Protein AF-A0ABD0MSU3-F1 (afdb_monomer_lite)

Sequence (72 aa):
MSVLMFDDINEDVLKEHGLDDKDVTFIKELIEGVKTSECSYEGRDEEKSFLYEIVANKQNGIDVDKWDYFAR

Foldseek 3Di:
DVLVVLVPDDVVVCVVVVHDPLNNQQVSCLVVQDDPVPLPRSSDDPVCVVVSCERQRPPPRPYVVVVVVVVD

pLDDT: mean 88.07, std 8.43, range [57.12, 95.81]

Radius of gyration: 13.21 Å; chains: 1; bounding box: 31×32×27 Å

Secondary structure (DSSP, 8-state):
-HHHHHHTS-HHHHHHTT--HHHHHHHHHHHH---GGG---SSS-GGGGGGHHHHS-TTT---HHHHHHHH-

Structure (mmCIF, N/CA/C/O backbone):
data_AF-A0ABD0MSU3-F1
#
_entry.id   AF-A0ABD0MSU3-F1
#
loop_
_atom_site.group_PDB
_atom_site.id
_atom_site.type_symbol
_atom_site.label_atom_id
_atom_site.label_alt_id
_atom_site.label_comp_id
_atom_site.label_asym_id
_atom_site.label_entity_id
_atom_site.label_seq_id
_atom_site.pdbx_PDB_ins_code
_atom_site.Cartn_x
_atom_site.Cartn_y
_atom_site.Cartn_z
_atom_site.occupancy
_atom_site.B_iso_or_equiv
_atom_site.auth_seq_id
_atom_site.auth_comp_id
_atom_site.auth_asym_id
_atom_site.auth_atom_id
_atom_site.pdbx_PDB_model_num
ATOM 1 N N . MET A 1 1 ? 6.469 -9.510 6.647 1.00 69.62 1 MET A N 1
ATOM 2 C CA . MET A 1 1 ? 7.159 -10.466 5.746 1.00 69.62 1 MET A CA 1
ATOM 3 C C . MET A 1 1 ? 7.080 -9.988 4.303 1.00 69.62 1 MET A C 1
ATOM 5 O O . MET A 1 1 ? 8.129 -9.824 3.705 1.00 69.62 1 MET A O 1
ATOM 9 N N . SER A 1 2 ? 5.890 -9.669 3.782 1.00 84.38 2 SER A N 1
ATOM 10 C CA . SER A 1 2 ? 5.729 -9.135 2.418 1.00 84.38 2 SER A CA 1
ATOM 11 C C . SER A 1 2 ? 6.419 -7.782 2.187 1.00 84.38 2 SER A C 1
ATOM 13 O O . SER A 1 2 ? 7.049 -7.609 1.155 1.00 84.38 2 SER A O 1
ATOM 15 N N . VAL A 1 3 ? 6.385 -6.862 3.163 1.00 85.19 3 VAL A N 1
ATOM 16 C CA . VAL A 1 3 ? 7.107 -5.573 3.080 1.00 85.19 3 VAL A CA 1
ATOM 17 C C . VAL A 1 3 ? 8.625 -5.772 2.986 1.00 85.19 3 VAL A C 1
ATOM 19 O O . VAL A 1 3 ? 9.264 -5.164 2.143 1.00 85.19 3 VAL A O 1
ATOM 22 N N . LEU A 1 4 ? 9.187 -6.702 3.766 1.00 84.94 4 LEU A N 1
ATOM 23 C CA . LEU A 1 4 ? 10.624 -7.005 3.728 1.00 84.94 4 LEU A CA 1
ATOM 24 C C . LEU A 1 4 ? 11.060 -7.572 2.370 1.00 84.94 4 LEU A C 1
ATOM 26 O O . LEU A 1 4 ? 12.111 -7.212 1.869 1.00 84.94 4 LEU A O 1
ATOM 30 N N . MET A 1 5 ? 10.235 -8.424 1.751 1.00 88.81 5 MET A N 1
ATOM 31 C CA . MET A 1 5 ? 10.507 -8.902 0.389 1.00 88.81 5 MET A CA 1
ATOM 32 C C . MET A 1 5 ? 10.397 -7.789 -0.656 1.00 88.81 5 MET A C 1
ATOM 34 O O . MET A 1 5 ? 11.051 -7.854 -1.691 1.00 88.81 5 MET A O 1
ATOM 38 N N . PHE A 1 6 ? 9.550 -6.790 -0.410 1.00 90.25 6 PHE A N 1
ATOM 39 C CA . PHE A 1 6 ? 9.447 -5.622 -1.273 1.00 90.25 6 PHE A CA 1
ATOM 40 C C . PHE A 1 6 ? 10.677 -4.711 -1.140 1.00 90.25 6 PHE A C 1
ATOM 42 O O . PHE A 1 6 ? 11.116 -4.156 -2.140 1.00 90.25 6 PHE A O 1
ATOM 49 N N . ASP A 1 7 ? 11.274 -4.613 0.051 1.00 87.00 7 ASP A N 1
ATOM 50 C CA . ASP A 1 7 ? 12.523 -3.866 0.276 1.00 87.00 7 ASP A CA 1
ATOM 51 C C . ASP A 1 7 ? 13.715 -4.442 -0.508 1.00 87.00 7 ASP A C 1
ATOM 53 O O . ASP A 1 7 ? 14.638 -3.708 -0.847 1.00 87.00 7 ASP A O 1
ATOM 57 N N . ASP A 1 8 ? 13.684 -5.737 -0.833 1.00 89.81 8 ASP A N 1
ATOM 58 C CA . ASP A 1 8 ? 14.712 -6.394 -1.649 1.00 89.81 8 ASP A CA 1
ATOM 59 C C . ASP A 1 8 ? 14.559 -6.111 -3.164 1.00 89.81 8 ASP A C 1
ATOM 61 O O . ASP A 1 8 ? 15.399 -6.531 -3.969 1.00 89.81 8 ASP A O 1
ATOM 65 N N . ILE A 1 9 ? 13.491 -5.422 -3.590 1.00 86.88 9 ILE A N 1
ATOM 66 C CA . ILE A 1 9 ? 13.291 -5.036 -4.993 1.00 86.88 9 ILE A CA 1
ATOM 67 C C . ILE A 1 9 ? 14.259 -3.910 -5.362 1.00 86.88 9 ILE A C 1
ATOM 69 O O . ILE A 1 9 ? 14.478 -2.966 -4.610 1.00 86.88 9 ILE A O 1
ATOM 73 N N . ASN A 1 10 ? 14.822 -3.991 -6.569 1.00 85.06 10 ASN A N 1
ATOM 74 C CA . ASN A 1 10 ? 15.756 -2.989 -7.066 1.00 85.06 10 ASN A CA 1
ATOM 75 C C . ASN A 1 10 ? 15.072 -1.619 -7.260 1.00 85.06 10 ASN A C 1
ATOM 77 O O . ASN A 1 10 ? 14.257 -1.451 -8.170 1.00 85.06 10 ASN A O 1
ATOM 81 N N . GLU A 1 11 ? 15.458 -0.633 -6.446 1.00 84.19 11 GLU A N 1
ATOM 82 C CA . GLU A 1 11 ? 14.962 0.747 -6.518 1.00 84.19 11 GLU A CA 1
ATOM 83 C C . GLU A 1 11 ? 15.200 1.414 -7.880 1.00 84.19 11 GLU A C 1
ATOM 85 O O . GLU A 1 11 ? 14.380 2.226 -8.313 1.00 84.19 11 GLU A O 1
ATOM 90 N N . ASP A 1 12 ? 16.277 1.066 -8.590 1.00 86.06 12 ASP A N 1
ATOM 91 C CA . ASP A 1 12 ? 16.576 1.648 -9.904 1.00 86.06 12 ASP A CA 1
ATOM 92 C C . ASP A 1 12 ? 15.508 1.267 -10.936 1.00 86.06 12 ASP A C 1
ATOM 94 O O . ASP A 1 12 ? 15.125 2.087 -11.771 1.00 86.06 12 ASP A O 1
ATOM 98 N N . VAL A 1 13 ? 14.962 0.048 -10.836 1.00 90.25 13 VAL A N 1
ATOM 99 C CA . VAL A 1 13 ? 13.863 -0.415 -11.697 1.00 90.25 13 VAL A CA 1
ATOM 100 C C . VAL A 1 13 ? 12.595 0.383 -11.410 1.00 90.25 13 VAL A C 1
ATOM 102 O O . VAL A 1 13 ? 11.872 0.740 -12.339 1.00 90.25 13 VAL A O 1
ATOM 105 N N . LEU A 1 14 ? 12.323 0.696 -10.141 1.00 91.12 14 LEU A N 1
ATOM 106 C CA . LEU A 1 14 ? 11.158 1.494 -9.755 1.00 91.12 14 LEU A CA 1
ATOM 107 C C . LEU A 1 14 ? 11.268 2.919 -10.318 1.00 91.12 14 LEU A C 1
ATOM 109 O O . LEU A 1 14 ? 10.329 3.404 -10.953 1.00 91.12 14 LEU A O 1
ATOM 113 N N . LYS A 1 15 ? 12.446 3.539 -10.195 1.00 90.62 15 LYS A N 1
ATOM 114 C CA . LYS A 1 15 ? 12.721 4.881 -10.733 1.00 90.62 15 LYS A CA 1
ATOM 115 C C . LYS A 1 15 ? 12.645 4.932 -12.257 1.00 90.62 15 LYS A C 1
ATOM 117 O O . LYS A 1 15 ? 12.106 5.894 -12.800 1.00 90.62 15 LYS A O 1
ATOM 122 N N . GLU A 1 16 ? 13.119 3.899 -12.958 1.00 94.00 16 GLU A N 1
ATOM 123 C CA . GLU A 1 16 ? 12.996 3.795 -14.422 1.00 94.00 16 GLU A CA 1
ATOM 124 C C . GLU A 1 16 ? 11.528 3.789 -14.878 1.00 94.00 16 GLU A C 1
ATOM 126 O O . GLU A 1 16 ? 11.191 4.364 -15.913 1.00 94.00 16 GLU A O 1
ATOM 131 N N . HIS A 1 17 ? 10.636 3.212 -14.069 1.00 93.75 17 HIS A N 1
ATOM 132 C CA . HIS A 1 17 ? 9.194 3.191 -14.324 1.00 93.75 17 HIS A CA 1
ATOM 133 C C . HIS A 1 17 ? 8.459 4.437 -13.799 1.00 93.75 17 HIS A C 1
ATOM 135 O O . HIS A 1 17 ? 7.230 4.488 -13.841 1.00 93.75 17 HIS A O 1
ATOM 141 N N . GLY A 1 18 ? 9.194 5.456 -13.342 1.00 93.19 18 GLY A N 1
ATOM 142 C CA . GLY A 1 18 ? 8.635 6.722 -12.874 1.00 93.19 18 GLY A CA 1
ATOM 143 C C . GLY A 1 18 ? 8.022 6.664 -11.477 1.00 93.19 18 GLY A C 1
ATOM 144 O O . GLY A 1 18 ? 7.227 7.542 -11.155 1.00 93.19 18 GLY A O 1
ATOM 145 N N . LEU A 1 19 ? 8.368 5.652 -10.675 1.00 93.88 19 LEU A N 1
ATOM 146 C CA . LEU A 1 19 ? 7.974 5.571 -9.271 1.00 93.88 19 LEU A CA 1
ATOM 147 C C . LEU A 1 19 ? 8.997 6.304 -8.404 1.00 93.88 19 LEU A C 1
ATOM 149 O O . LEU A 1 19 ? 10.2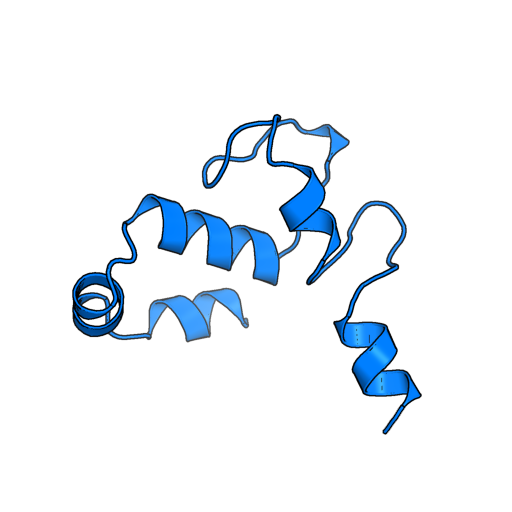05 6.078 -8.524 1.00 93.88 19 LEU A O 1
ATOM 153 N N . ASP A 1 20 ? 8.504 7.178 -7.536 1.00 92.69 20 ASP A N 1
ATOM 154 C CA . ASP A 1 20 ? 9.323 7.927 -6.588 1.00 92.69 20 ASP A CA 1
ATOM 155 C C . ASP A 1 20 ? 9.352 7.278 -5.191 1.00 92.69 20 ASP A C 1
ATOM 157 O O . ASP A 1 20 ? 8.703 6.265 -4.918 1.00 92.69 20 ASP A O 1
ATOM 161 N N . ASP A 1 21 ? 10.117 7.872 -4.273 1.00 91.19 21 ASP A N 1
ATOM 162 C CA . ASP A 1 21 ? 10.237 7.359 -2.905 1.00 91.19 21 ASP A CA 1
ATOM 163 C C . ASP A 1 21 ? 8.891 7.395 -2.146 1.00 91.19 21 ASP A C 1
ATOM 165 O O . ASP A 1 21 ? 8.650 6.561 -1.271 1.00 91.19 21 ASP A O 1
ATOM 169 N N . LYS A 1 22 ? 7.972 8.313 -2.489 1.00 92.12 22 LYS A N 1
ATOM 170 C CA . LYS A 1 22 ? 6.623 8.340 -1.896 1.00 92.12 22 LYS A CA 1
ATOM 171 C C . LYS A 1 22 ? 5.768 7.195 -2.415 1.00 92.12 22 LYS A C 1
ATOM 173 O O . LYS A 1 22 ? 4.957 6.660 -1.663 1.00 92.12 22 LYS A O 1
ATOM 178 N N . ASP A 1 23 ? 5.933 6.813 -3.675 1.00 93.00 23 ASP A N 1
ATOM 179 C CA . ASP A 1 23 ? 5.266 5.655 -4.264 1.00 93.00 23 ASP A CA 1
ATOM 180 C C . ASP A 1 23 ? 5.734 4.359 -3.610 1.00 93.00 23 ASP A C 1
ATOM 182 O O . ASP A 1 23 ? 4.918 3.486 -3.319 1.00 93.00 23 ASP A O 1
ATOM 186 N N . VAL A 1 24 ? 7.029 4.259 -3.305 1.00 92.44 24 VAL A N 1
ATOM 187 C CA . VAL A 1 24 ? 7.599 3.145 -2.540 1.00 92.44 24 VAL A CA 1
ATOM 188 C C . VAL A 1 24 ? 6.957 3.057 -1.154 1.00 92.44 24 VAL A C 1
ATOM 190 O O . VAL A 1 24 ? 6.481 1.985 -0.777 1.00 92.44 24 VAL A O 1
ATOM 193 N N . THR A 1 25 ? 6.880 4.169 -0.415 1.00 92.25 25 THR A N 1
ATOM 194 C CA . THR A 1 25 ? 6.199 4.216 0.892 1.00 92.25 25 THR A CA 1
ATOM 195 C C . THR A 1 25 ? 4.728 3.827 0.770 1.00 92.25 25 THR A C 1
ATOM 197 O O . THR A 1 25 ? 4.261 2.954 1.498 1.00 92.25 25 THR A O 1
ATOM 200 N N . PHE A 1 26 ? 4.024 4.383 -0.217 1.00 93.50 26 PHE A N 1
ATOM 201 C CA . PHE A 1 26 ? 2.621 4.079 -0.478 1.00 93.50 26 PHE A CA 1
ATOM 202 C C . PHE A 1 26 ? 2.379 2.587 -0.746 1.00 93.50 26 PHE A C 1
ATOM 204 O O . PHE A 1 26 ? 1.440 2.001 -0.209 1.00 93.50 26 PHE A O 1
ATOM 211 N N . ILE A 1 27 ? 3.229 1.937 -1.546 1.00 93.25 27 ILE A N 1
ATOM 212 C CA . ILE A 1 27 ? 3.102 0.502 -1.835 1.00 93.25 27 ILE A CA 1
ATOM 213 C C . ILE A 1 27 ? 3.322 -0.334 -0.568 1.00 93.25 27 ILE A C 1
ATOM 215 O O . ILE A 1 27 ? 2.577 -1.287 -0.331 1.00 93.25 27 ILE A O 1
ATOM 219 N N . LYS A 1 28 ? 4.295 0.024 0.279 1.00 91.69 28 LYS A N 1
ATOM 220 C CA . LYS A 1 28 ? 4.513 -0.665 1.564 1.00 91.69 28 LYS A CA 1
ATOM 221 C C . LYS A 1 28 ? 3.293 -0.537 2.474 1.00 91.69 28 LYS A C 1
ATOM 223 O O . LYS A 1 28 ? 2.828 -1.541 3.014 1.00 91.69 28 LYS A O 1
ATOM 228 N N . GLU A 1 29 ? 2.724 0.662 2.565 1.00 92.31 29 GLU A N 1
ATOM 229 C CA . GLU A 1 29 ? 1.499 0.934 3.319 1.00 92.31 29 GLU A CA 1
ATOM 230 C C . GLU A 1 29 ? 0.286 0.158 2.767 1.00 92.31 29 GLU A C 1
ATOM 232 O O . GLU A 1 29 ? -0.520 -0.349 3.547 1.00 92.31 29 GLU A O 1
ATOM 237 N N . LEU A 1 30 ? 0.164 -0.005 1.442 1.00 92.81 30 LEU A N 1
ATOM 238 C CA . LEU A 1 30 ? -0.879 -0.834 0.818 1.00 92.81 30 LEU A CA 1
ATOM 239 C C . LEU A 1 30 ? -0.750 -2.319 1.172 1.00 92.81 30 LEU A C 1
ATOM 241 O O . LEU A 1 30 ? -1.762 -2.989 1.373 1.00 92.81 30 LEU A O 1
ATOM 245 N N . ILE A 1 31 ? 0.479 -2.837 1.227 1.00 91.75 31 ILE A N 1
ATOM 246 C CA . ILE A 1 31 ? 0.759 -4.246 1.534 1.00 91.75 31 ILE A CA 1
ATOM 247 C C . ILE A 1 31 ? 0.515 -4.543 3.017 1.00 91.75 31 ILE A C 1
ATOM 249 O O . ILE A 1 31 ? -0.056 -5.577 3.364 1.00 91.75 31 ILE A O 1
ATOM 253 N N . GLU A 1 32 ? 0.969 -3.664 3.909 1.00 89.19 32 GLU A N 1
ATOM 254 C CA . GLU A 1 32 ? 0.782 -3.829 5.354 1.00 89.19 32 GLU A CA 1
ATOM 255 C C . GLU A 1 32 ? -0.681 -3.581 5.760 1.00 89.19 32 GLU A C 1
ATOM 257 O O . GLU A 1 32 ? -1.258 -4.306 6.587 1.00 89.19 32 GLU A O 1
ATOM 262 N N . GLY A 1 33 ? -1.297 -2.620 5.071 1.00 85.06 33 GLY A N 1
ATOM 263 C CA . GLY A 1 33 ? -2.625 -2.079 5.285 1.00 85.06 33 GLY A CA 1
ATOM 264 C C . GLY A 1 33 ? -2.657 -1.162 6.503 1.00 85.06 33 GLY A C 1
ATOM 265 O O . GLY A 1 33 ? -2.341 -1.565 7.623 1.00 85.06 33 GLY A O 1
ATOM 266 N N . VAL A 1 34 ? -3.091 0.074 6.285 1.00 81.25 34 VAL A N 1
ATOM 267 C CA . VAL A 1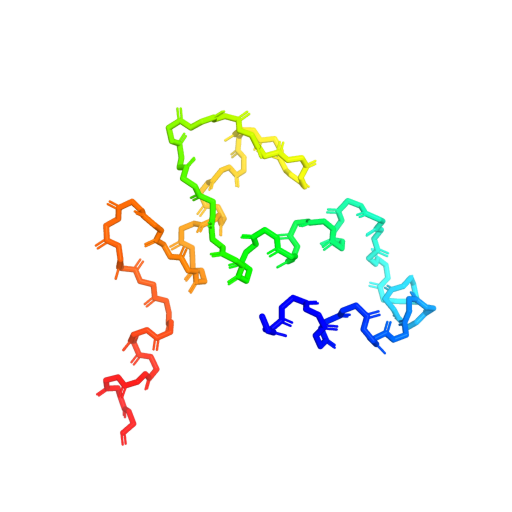 34 ? -3.120 1.134 7.300 1.00 81.25 34 VAL A CA 1
ATOM 268 C C . VAL A 1 34 ? -4.520 1.246 7.901 1.00 81.25 34 VAL A C 1
ATOM 270 O O . VAL A 1 34 ? -5.526 1.051 7.216 1.00 81.25 34 VAL A O 1
ATOM 273 N N . LYS A 1 35 ? -4.614 1.554 9.199 1.00 69.38 35 LYS A N 1
ATOM 274 C CA . LYS A 1 35 ? -5.900 1.891 9.818 1.00 69.38 35 LYS A CA 1
ATOM 275 C C . LYS A 1 35 ? -6.265 3.332 9.482 1.00 69.38 35 LYS A C 1
ATOM 277 O O . LYS A 1 35 ? -5.571 4.262 9.881 1.00 69.38 35 LYS A O 1
ATOM 282 N N . THR A 1 36 ? -7.410 3.511 8.831 1.00 65.19 36 THR A N 1
ATOM 283 C CA . THR A 1 36 ? -7.917 4.822 8.402 1.00 65.19 36 THR A CA 1
ATOM 284 C C . THR A 1 36 ? -8.117 5.822 9.541 1.00 65.19 36 THR A C 1
ATOM 286 O O . THR A 1 36 ? -8.048 7.026 9.323 1.00 65.19 36 THR A O 1
ATOM 289 N N . SER A 1 37 ? -8.294 5.338 10.771 1.00 65.31 37 SER A N 1
ATOM 290 C CA . SER A 1 37 ? -8.497 6.160 11.965 1.00 65.31 37 SER A CA 1
ATOM 291 C C . SER A 1 37 ? -7.260 6.916 12.462 1.00 65.31 37 SER A C 1
ATOM 293 O O . SER A 1 37 ? -7.415 7.792 13.308 1.00 65.31 37 SER A O 1
ATOM 295 N N . GLU A 1 38 ? -6.050 6.565 12.019 1.00 61.94 38 GLU A N 1
ATOM 296 C CA . GLU A 1 38 ? -4.809 7.121 12.586 1.00 61.94 38 GLU A CA 1
ATOM 297 C C . GLU A 1 38 ? -4.199 8.263 11.753 1.00 61.94 38 GLU A C 1
ATOM 299 O O . GLU A 1 38 ? -3.210 8.844 12.189 1.00 61.94 38 GLU A O 1
ATOM 304 N N . CYS A 1 39 ? -4.801 8.641 10.609 1.00 57.12 39 CYS A N 1
ATOM 305 C CA . CYS A 1 39 ? -4.313 9.709 9.711 1.00 57.12 39 CYS A CA 1
ATOM 306 C C . CYS A 1 39 ? -2.789 9.674 9.475 1.00 57.12 39 CYS A C 1
ATOM 308 O O . CYS A 1 39 ? -2.146 10.711 9.333 1.00 57.12 39 CYS A O 1
ATOM 310 N N . SER A 1 40 ? -2.204 8.478 9.452 1.00 66.75 40 SER A N 1
ATOM 311 C CA . SER A 1 40 ? -0.762 8.252 9.362 1.00 66.75 40 SER A CA 1
ATOM 312 C C . SER A 1 40 ? -0.379 7.752 7.971 1.00 66.75 40 SER A C 1
ATOM 314 O O . SER A 1 40 ? 0.329 6.758 7.849 1.00 66.75 40 SER A O 1
ATOM 316 N N . TYR A 1 41 ? -0.934 8.372 6.929 1.00 78.06 41 TYR A N 1
ATOM 317 C CA . TYR A 1 41 ? -0.553 8.082 5.550 1.00 78.06 41 TYR A CA 1
ATOM 318 C C . TYR A 1 41 ? 0.604 8.997 5.165 1.00 78.06 41 TYR A C 1
ATOM 320 O O . TYR A 1 41 ? 0.436 10.216 5.109 1.00 78.06 41 TYR A O 1
ATOM 328 N N . GLU A 1 42 ? 1.768 8.427 4.889 1.00 84.62 42 GLU A N 1
ATOM 329 C CA . GLU A 1 42 ? 2.919 9.185 4.393 1.00 84.62 42 GLU A CA 1
ATOM 330 C C . GLU A 1 42 ? 3.022 9.103 2.867 1.00 84.62 42 GLU A C 1
ATOM 332 O O . GLU A 1 42 ? 3.459 10.056 2.215 1.00 84.62 42 GLU A O 1
ATOM 337 N N . GLY A 1 43 ? 2.568 7.995 2.270 1.00 87.00 43 GLY A N 1
ATOM 338 C CA . GLY A 1 43 ? 2.650 7.769 0.831 1.00 87.00 43 GLY A CA 1
ATOM 339 C C . GLY A 1 43 ? 1.659 8.591 0.000 1.00 87.00 43 GLY A C 1
ATOM 340 O O . GLY A 1 43 ? 1.942 8.904 -1.163 1.00 87.00 43 GLY A O 1
ATOM 341 N N . ARG A 1 44 ? 0.497 8.957 0.566 1.00 91.88 44 ARG A N 1
ATOM 342 C CA . ARG A 1 44 ? -0.588 9.698 -0.113 1.00 91.88 44 ARG A CA 1
ATOM 343 C C . ARG A 1 44 ? -1.388 10.581 0.837 1.00 91.88 44 ARG A C 1
ATOM 345 O O . ARG A 1 44 ? -1.682 10.175 1.953 1.00 91.88 44 ARG A O 1
ATOM 352 N N . ASP A 1 45 ? -1.831 11.723 0.317 1.00 88.94 45 ASP A N 1
ATOM 353 C CA . ASP A 1 45 ? -2.721 12.645 1.024 1.00 88.94 45 ASP A CA 1
ATOM 354 C C . ASP A 1 45 ? -4.122 12.048 1.257 1.00 88.94 45 ASP A C 1
ATOM 356 O O . ASP A 1 45 ? -4.568 11.148 0.538 1.00 88.94 45 ASP A O 1
ATOM 360 N N . GLU A 1 46 ? -4.854 12.613 2.223 1.00 86.38 46 GLU A N 1
ATOM 361 C CA . GLU A 1 46 ? -6.198 12.173 2.628 1.00 86.38 46 GLU A CA 1
ATOM 362 C C . GLU A 1 46 ? -7.211 12.162 1.468 1.00 86.38 46 GLU A C 1
ATOM 364 O O . GLU A 1 46 ? -8.065 11.278 1.402 1.00 86.38 46 GLU A O 1
ATOM 369 N N . GLU A 1 47 ? -7.070 13.064 0.490 1.00 89.38 47 GLU A N 1
ATOM 370 C CA . GLU A 1 47 ? -7.902 13.084 -0.726 1.00 89.38 47 GLU A CA 1
ATOM 371 C C . GLU A 1 47 ? -7.810 11.780 -1.536 1.00 89.38 47 GLU A C 1
ATOM 373 O O . GLU A 1 47 ? -8.721 11.436 -2.290 1.00 89.38 47 GLU A O 1
ATOM 378 N N . LYS A 1 48 ? -6.709 11.037 -1.377 1.00 90.56 48 LYS A N 1
ATOM 379 C CA . LYS A 1 48 ? -6.445 9.744 -2.020 1.00 90.56 48 LYS A CA 1
ATOM 380 C C . LYS A 1 48 ? -6.498 8.571 -1.036 1.00 90.56 48 LYS A C 1
ATOM 382 O O . LYS A 1 48 ? -6.083 7.469 -1.389 1.00 90.56 48 LYS A O 1
ATOM 387 N N . SER A 1 49 ? -7.044 8.777 0.165 1.00 88.38 49 SER A N 1
ATOM 388 C CA . SER A 1 49 ? -7.173 7.743 1.204 1.00 88.38 49 SER A CA 1
ATOM 389 C C . SER A 1 49 ? -7.940 6.501 0.737 1.00 88.38 49 SER A C 1
ATOM 391 O O . SER A 1 49 ? -7.591 5.385 1.112 1.00 88.38 49 SER A O 1
ATOM 393 N N . PHE A 1 50 ? -8.915 6.668 -0.162 1.00 89.81 50 PHE A N 1
ATOM 394 C CA . PHE A 1 50 ? -9.688 5.563 -0.739 1.00 89.81 50 PHE A CA 1
ATOM 395 C C . PHE A 1 50 ? -8.822 4.499 -1.438 1.00 89.81 50 PHE A C 1
ATOM 397 O O . PHE A 1 50 ? -9.256 3.362 -1.598 1.00 89.81 50 PHE A O 1
ATOM 404 N N . LEU A 1 51 ? -7.592 4.831 -1.851 1.00 93.12 51 LEU A N 1
ATOM 405 C CA . LEU A 1 51 ? -6.688 3.858 -2.463 1.00 93.12 51 LEU A CA 1
ATOM 406 C C . LEU A 1 51 ? -6.215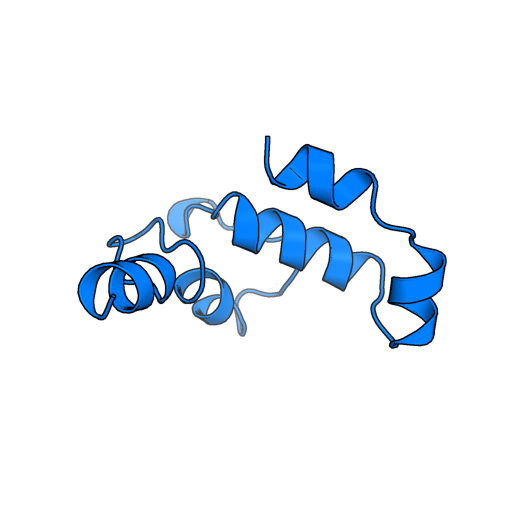 2.781 -1.468 1.00 93.12 51 LEU A C 1
ATOM 408 O O . LEU A 1 51 ? -5.963 1.652 -1.888 1.00 93.12 51 LEU A O 1
ATOM 412 N N . TYR A 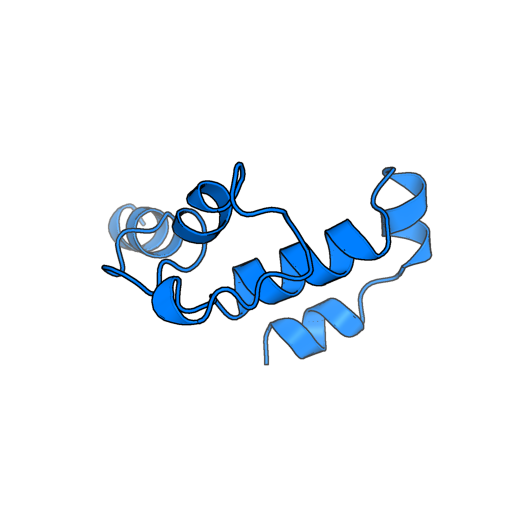1 52 ? -6.146 3.087 -0.165 1.00 91.81 52 TYR A N 1
ATOM 413 C CA . TYR A 1 52 ? -5.757 2.118 0.873 1.00 91.81 52 TYR A CA 1
ATOM 414 C C . TYR A 1 52 ? -6.816 1.044 1.137 1.00 91.81 52 TYR A C 1
ATOM 416 O O . TYR A 1 52 ? -6.518 0.002 1.717 1.00 91.81 52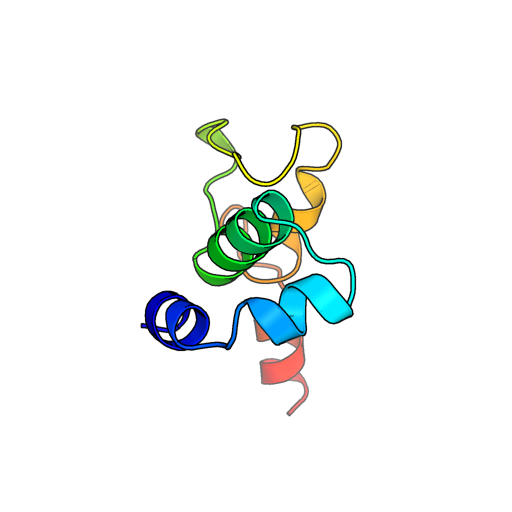 TYR A O 1
ATOM 424 N N . GLU A 1 53 ? -8.047 1.258 0.675 1.00 92.31 53 GLU A N 1
ATOM 425 C CA . GLU A 1 53 ? -9.152 0.311 0.828 1.00 92.31 53 GLU A CA 1
ATOM 426 C C . GLU A 1 53 ? -9.169 -0.783 -0.253 1.00 92.31 53 GLU A C 1
ATOM 428 O O . GLU A 1 53 ? -10.007 -1.679 -0.196 1.00 92.31 53 GLU A O 1
ATOM 433 N N . ILE A 1 54 ? -8.263 -0.733 -1.238 1.00 94.38 54 ILE A N 1
ATOM 434 C CA . ILE A 1 54 ? -8.291 -1.629 -2.405 1.00 94.38 54 ILE A CA 1
ATOM 435 C C . ILE A 1 54 ? -7.572 -2.959 -2.134 1.00 94.38 54 ILE A C 1
ATOM 437 O O . ILE A 1 54 ? -8.128 -4.019 -2.421 1.00 94.38 54 ILE A O 1
ATOM 441 N N . VAL A 1 55 ? -6.333 -2.909 -1.629 1.00 93.81 55 VAL A N 1
ATOM 442 C CA . VAL A 1 55 ? -5.437 -4.083 -1.541 1.00 93.81 55 VAL A CA 1
ATOM 443 C C . VAL A 1 55 ? -5.607 -4.846 -0.229 1.00 93.81 55 VAL A C 1
ATOM 445 O O . VAL A 1 55 ? -5.827 -6.052 -0.254 1.00 93.81 55 VAL A O 1
ATOM 448 N N . ALA A 1 56 ? -5.512 -4.152 0.907 1.00 92.12 56 ALA A N 1
ATOM 449 C CA . ALA A 1 56 ? -5.593 -4.745 2.241 1.00 92.12 56 ALA A CA 1
ATOM 450 C C . ALA A 1 56 ? -6.453 -3.862 3.154 1.00 92.12 56 ALA A C 1
ATOM 452 O O . ALA A 1 56 ? -5.950 -3.108 3.993 1.00 92.12 56 ALA A O 1
ATOM 453 N N . ASN A 1 57 ? -7.772 -3.948 2.987 1.00 91.81 57 ASN A N 1
ATOM 454 C CA . ASN A 1 57 ? -8.709 -3.044 3.642 1.00 91.81 57 ASN A CA 1
ATOM 455 C C . ASN A 1 57 ? -8.821 -3.349 5.144 1.00 91.81 57 ASN A C 1
ATOM 457 O O . ASN A 1 57 ? -9.504 -4.287 5.558 1.00 91.81 57 ASN A O 1
ATOM 461 N N . LYS A 1 58 ? -8.200 -2.531 6.000 1.00 88.81 58 LYS A N 1
ATOM 462 C CA . LYS A 1 58 ? -8.266 -2.723 7.463 1.00 88.81 58 LYS A CA 1
ATOM 463 C C . LYS A 1 58 ? -9.552 -2.210 8.106 1.00 88.81 58 LYS A C 1
ATOM 465 O O . LYS A 1 58 ? -9.796 -2.526 9.269 1.00 88.81 58 LYS A O 1
ATOM 470 N N . GLN A 1 59 ? -10.367 -1.437 7.391 1.00 88.06 59 GLN A N 1
ATOM 471 C CA . GLN A 1 59 ? -11.585 -0.845 7.940 1.00 88.06 59 GLN A CA 1
ATOM 472 C C . GLN A 1 59 ? -12.733 -1.853 8.001 1.00 88.06 59 GLN A C 1
ATOM 474 O O . GLN A 1 59 ? -13.418 -1.952 9.018 1.00 88.06 59 GLN A O 1
ATOM 479 N N . ASN A 1 60 ? -12.951 -2.604 6.923 1.00 90.50 60 ASN A N 1
ATOM 480 C CA . ASN A 1 60 ? -14.037 -3.586 6.843 1.00 90.50 60 ASN A CA 1
ATOM 481 C C . ASN A 1 60 ? -13.601 -4.940 6.252 1.00 90.50 60 ASN A C 1
ATOM 483 O O . ASN A 1 60 ? -14.367 -5.902 6.309 1.00 90.50 60 ASN A O 1
ATOM 487 N N . GLY A 1 61 ? -12.375 -5.044 5.725 1.00 90.94 61 GLY A N 1
ATOM 488 C CA . GLY A 1 61 ? -11.866 -6.269 5.116 1.00 90.94 61 GLY A CA 1
ATOM 489 C C . GLY A 1 61 ? -12.518 -6.619 3.783 1.00 90.94 61 GLY A C 1
ATOM 490 O O . GLY A 1 61 ? -12.546 -7.796 3.445 1.00 90.94 61 GLY A O 1
ATOM 491 N N . ILE A 1 62 ? -13.111 -5.670 3.065 1.00 94.19 62 ILE A N 1
ATOM 492 C CA . ILE A 1 62 ? -13.561 -5.861 1.686 1.00 94.19 62 ILE A CA 1
ATOM 493 C C . ILE A 1 62 ? -12.440 -5.347 0.784 1.00 94.19 62 ILE A C 1
ATOM 495 O O . ILE A 1 62 ? -12.242 -4.140 0.677 1.00 94.19 62 ILE A O 1
ATOM 499 N N . ASP A 1 63 ? -11.708 -6.268 0.168 1.00 95.75 63 ASP A N 1
ATOM 500 C CA . ASP A 1 63 ? -10.544 -5.995 -0.674 1.00 95.75 63 ASP A CA 1
ATOM 501 C C . ASP A 1 63 ? -10.429 -7.016 -1.817 1.00 95.75 63 ASP A C 1
ATOM 503 O O . ASP A 1 63 ? -11.119 -8.042 -1.852 1.00 95.75 63 ASP A O 1
ATOM 507 N N . VAL A 1 64 ? -9.567 -6.704 -2.789 1.00 94.94 64 VAL A N 1
ATOM 508 C CA . VAL A 1 64 ? -9.378 -7.535 -3.988 1.00 94.94 64 VAL A CA 1
ATOM 509 C C . VAL A 1 64 ? -8.709 -8.877 -3.688 1.00 94.94 64 VAL A C 1
ATOM 511 O O . VAL A 1 64 ? -8.956 -9.834 -4.419 1.00 94.94 64 VAL A O 1
ATOM 514 N N . ASP A 1 65 ? -7.917 -8.971 -2.612 1.00 92.50 65 ASP A N 1
ATOM 515 C CA . ASP A 1 65 ? -7.271 -10.217 -2.171 1.00 92.50 65 ASP A CA 1
ATOM 516 C C . ASP A 1 65 ? -8.318 -11.297 -1.865 1.00 92.50 65 ASP A C 1
ATOM 518 O O . ASP A 1 65 ? -8.256 -12.418 -2.378 1.00 92.50 65 ASP A O 1
ATOM 522 N N . LYS A 1 66 ? -9.379 -10.936 -1.130 1.00 94.19 66 LYS A N 1
ATOM 523 C CA . LYS A 1 66 ? -10.491 -11.860 -0.871 1.00 94.19 66 LYS A CA 1
ATOM 524 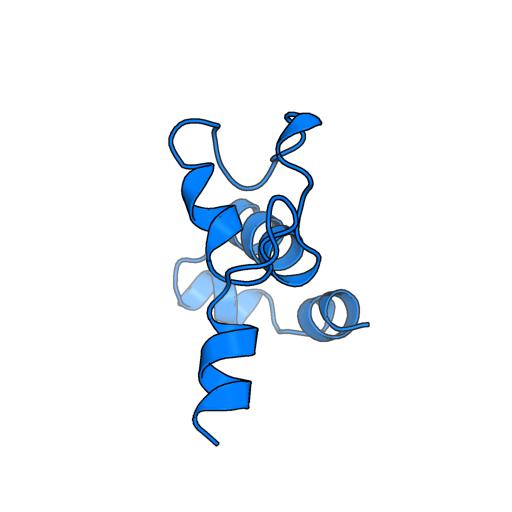C C . LYS A 1 66 ? -11.276 -12.217 -2.122 1.00 94.19 66 LYS A C 1
ATOM 526 O O . LYS A 1 66 ? -11.730 -13.353 -2.238 1.00 94.19 66 LYS A O 1
ATOM 531 N N . TRP A 1 67 ? -11.475 -11.274 -3.041 1.00 95.31 67 TRP A N 1
ATOM 532 C CA . TRP A 1 67 ? -12.198 -11.554 -4.283 1.00 95.31 67 TRP A CA 1
ATOM 533 C C . TRP A 1 67 ? -11.447 -12.546 -5.173 1.00 95.31 67 TRP A C 1
ATOM 535 O O . TRP A 1 67 ? -12.072 -13.490 -5.653 1.00 95.31 67 TRP A O 1
ATOM 545 N N . ASP A 1 68 ? -10.131 -12.374 -5.353 1.00 95.81 68 ASP A N 1
ATOM 546 C CA . ASP A 1 68 ? -9.293 -13.336 -6.086 1.00 95.81 68 ASP A CA 1
ATOM 547 C C . ASP A 1 68 ? -9.331 -14.712 -5.416 1.00 95.81 68 ASP A C 1
ATOM 549 O O . ASP A 1 68 ? -9.552 -15.720 -6.087 1.00 95.81 68 ASP A O 1
ATOM 553 N N . TYR A 1 69 ? -9.214 -14.755 -4.084 1.00 94.94 69 TYR A N 1
ATOM 554 C CA . TYR A 1 69 ? -9.284 -16.008 -3.339 1.00 94.94 69 TYR A CA 1
ATOM 555 C C . TYR A 1 69 ? -10.631 -16.728 -3.496 1.00 94.94 69 TYR A C 1
ATOM 557 O O . TYR A 1 69 ? -10.651 -17.942 -3.663 1.00 94.94 69 TYR A O 1
ATOM 565 N N . PHE A 1 70 ? -11.758 -16.010 -3.460 1.00 94.56 70 PHE A N 1
ATOM 566 C CA . PHE A 1 70 ? -13.083 -16.626 -3.604 1.00 94.56 70 PHE A CA 1
ATOM 567 C C . PHE A 1 70 ? -13.410 -17.076 -5.030 1.00 94.56 70 PHE A C 1
ATOM 569 O O . PHE A 1 70 ? -14.244 -17.965 -5.200 1.00 94.56 70 PHE A O 1
ATOM 576 N N . ALA A 1 71 ? -12.818 -16.446 -6.046 1.00 95.38 71 ALA A N 1
ATOM 577 C CA . ALA A 1 71 ? -13.060 -16.784 -7.447 1.00 95.38 71 ALA A CA 1
ATOM 578 C C . ALA A 1 71 ? -12.183 -17.940 -7.964 1.00 95.38 71 ALA A C 1
ATOM 580 O O . ALA A 1 71 ? -12.462 -18.464 -9.045 1.00 95.38 71 ALA A O 1
ATOM 581 N N . ARG A 1 72 ? -11.127 -18.305 -7.230 1.00 91.94 72 ARG A N 1
ATOM 582 C CA . ARG A 1 72 ? -10.195 -19.388 -7.564 1.00 91.94 72 ARG A CA 1
ATOM 583 C C . ARG A 1 72 ? -10.710 -20.757 -7.123 1.00 91.94 72 ARG A C 1
ATOM 585 O O . ARG A 1 72 ? -10.487 -21.712 -7.900 1.00 91.94 72 ARG A O 1
#

Organism: Cirrhinus mrigala (NCBI:txid683832)

InterPro domains:
  IPR050135 Deoxyguanosinetriphosphate triphosphohydrolase-like [PTHR11373] (1-72)